Protein AF-A0A6A4QW17-F1 (afdb_monomer_lite)

Radius of gyration: 16.83 Å; chains: 1; bounding box: 40×36×33 Å

Structure (mmCIF, N/CA/C/O backbone):
data_AF-A0A6A4QW17-F1
#
_entry.id   AF-A0A6A4QW17-F1
#
loop_
_atom_site.group_PDB
_atom_site.id
_atom_site.type_symbol
_atom_site.label_atom_id
_atom_site.label_alt_id
_atom_site.label_comp_id
_atom_site.label_asym_id
_atom_site.label_entity_id
_atom_site.label_seq_id
_atom_site.pdbx_PDB_ins_code
_atom_site.Cartn_x
_atom_site.Cartn_y
_atom_site.Cartn_z
_atom_site.occupancy
_atom_site.B_iso_or_equiv
_atom_site.auth_seq_id
_atom_site.auth_comp_id
_atom_site.auth_asym_id
_atom_site.auth_atom_id
_atom_site.pdbx_PDB_model_num
ATOM 1 N N . MET A 1 1 ? -10.619 -7.788 2.121 1.00 70.56 1 MET A N 1
ATOM 2 C CA . MET A 1 1 ? -11.020 -6.370 2.251 1.00 70.56 1 MET A CA 1
ATOM 3 C C . MET A 1 1 ? -12.073 -6.100 1.197 1.00 70.56 1 MET A C 1
ATOM 5 O O . MET A 1 1 ? -11.976 -6.690 0.129 1.00 70.56 1 MET A O 1
ATOM 9 N N . GLU A 1 2 ? -13.082 -5.294 1.508 1.00 82.00 2 GLU A N 1
ATOM 10 C CA . GLU A 1 2 ? -14.103 -4.901 0.532 1.00 82.00 2 GLU A CA 1
ATOM 11 C C . GLU A 1 2 ? -13.510 -3.881 -0.458 1.00 82.00 2 GLU A C 1
ATOM 13 O O . GLU A 1 2 ? -12.671 -3.063 -0.069 1.00 82.00 2 GLU A O 1
ATOM 18 N N . HIS A 1 3 ? -13.882 -3.978 -1.737 1.00 79.62 3 HIS A N 1
ATOM 19 C CA . HIS A 1 3 ? -13.240 -3.225 -2.820 1.00 79.62 3 HIS A CA 1
ATOM 20 C C . HIS A 1 3 ? -13.431 -1.708 -2.659 1.00 79.62 3 HIS A C 1
ATOM 22 O O . HIS A 1 3 ? -12.479 -0.951 -2.830 1.00 79.62 3 HIS A O 1
ATOM 28 N N . GLY A 1 4 ? -14.610 -1.261 -2.214 1.00 84.25 4 GLY A N 1
ATOM 29 C CA . GLY A 1 4 ? -14.913 0.152 -1.991 1.00 84.25 4 GLY A CA 1
ATOM 30 C C . GLY A 1 4 ? -14.079 0.786 -0.878 1.00 84.25 4 GLY A C 1
ATOM 31 O O . GLY A 1 4 ? -13.674 1.944 -0.990 1.00 84.25 4 GLY A O 1
ATOM 32 N N . VAL A 1 5 ? -13.734 0.026 0.167 1.00 84.44 5 VAL A N 1
ATOM 33 C CA . VAL A 1 5 ? -12.831 0.497 1.233 1.00 84.44 5 VAL A CA 1
ATOM 34 C C . VAL A 1 5 ? -11.402 0.655 0.708 1.00 84.44 5 VAL A C 1
ATOM 36 O O . VAL A 1 5 ? -10.736 1.645 1.010 1.00 84.44 5 VAL A O 1
ATOM 39 N N . LEU A 1 6 ? -10.927 -0.290 -0.109 1.00 87.50 6 LEU A N 1
ATOM 40 C CA . LEU A 1 6 ? -9.597 -0.217 -0.717 1.00 87.50 6 LEU A CA 1
ATOM 41 C C . LEU A 1 6 ? -9.480 0.987 -1.665 1.00 87.50 6 LEU A C 1
ATOM 43 O O . LEU A 1 6 ? -8.525 1.757 -1.558 1.00 87.50 6 LEU A O 1
ATOM 47 N N . ASP A 1 7 ? -10.474 1.198 -2.529 1.00 87.94 7 ASP A N 1
ATOM 48 C CA . ASP A 1 7 ? -10.519 2.352 -3.432 1.00 87.94 7 ASP A CA 1
ATOM 49 C C . ASP A 1 7 ? -10.570 3.678 -2.668 1.00 87.94 7 ASP A C 1
ATOM 51 O O . ASP A 1 7 ? -9.894 4.639 -3.043 1.00 87.94 7 ASP A O 1
ATOM 55 N N . ALA A 1 8 ? -11.323 3.751 -1.567 1.00 88.19 8 ALA A N 1
ATOM 56 C CA . ALA A 1 8 ? -11.363 4.943 -0.725 1.00 88.19 8 ALA A CA 1
ATOM 57 C C . ALA A 1 8 ? -9.979 5.271 -0.132 1.00 88.19 8 ALA A C 1
ATOM 59 O O . ALA A 1 8 ? -9.563 6.434 -0.134 1.00 88.19 8 ALA A O 1
ATOM 60 N N . ILE A 1 9 ? -9.235 4.258 0.326 1.00 88.25 9 ILE A N 1
ATOM 61 C CA . ILE A 1 9 ?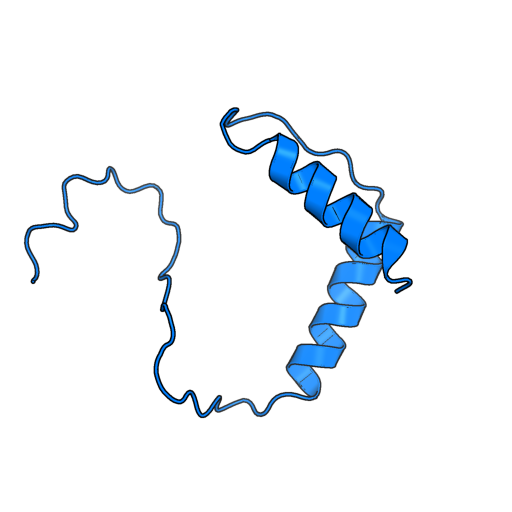 -7.863 4.420 0.833 1.00 88.25 9 ILE A CA 1
ATOM 62 C C . ILE A 1 9 ? -6.923 4.901 -0.280 1.00 88.25 9 ILE A C 1
ATOM 64 O O . ILE A 1 9 ? -6.165 5.853 -0.072 1.00 88.25 9 ILE A O 1
ATOM 68 N N . ILE A 1 10 ? -6.995 4.291 -1.468 1.00 88.81 10 ILE A N 1
ATOM 69 C CA . ILE A 1 10 ? -6.173 4.676 -2.624 1.00 88.81 10 ILE A CA 1
ATOM 70 C C . ILE A 1 10 ? -6.437 6.140 -2.982 1.00 88.81 10 ILE A C 1
ATOM 72 O O . ILE A 1 10 ? -5.502 6.938 -3.043 1.00 88.81 10 ILE A O 1
ATOM 76 N N . ASN A 1 11 ? -7.703 6.532 -3.135 1.00 88.69 11 ASN A N 1
ATOM 77 C CA . ASN A 1 11 ? -8.072 7.907 -3.465 1.00 88.69 11 ASN A CA 1
ATOM 78 C C . ASN A 1 11 ? -7.562 8.910 -2.420 1.00 88.69 11 ASN A C 1
ATOM 80 O O . ASN A 1 11 ? -6.996 9.943 -2.778 1.00 88.69 11 ASN A O 1
ATOM 84 N N . ARG A 1 12 ? -7.663 8.589 -1.124 1.00 86.81 12 ARG A N 1
ATOM 85 C CA . ARG A 1 12 ? -7.126 9.431 -0.039 1.00 86.81 12 ARG A CA 1
ATOM 86 C C . ARG A 1 12 ? -5.612 9.629 -0.135 1.00 86.81 12 ARG A C 1
ATOM 88 O O . ARG A 1 12 ? -5.133 10.737 0.106 1.00 86.81 12 ARG A O 1
ATOM 95 N N . MET A 1 13 ? -4.865 8.592 -0.514 1.00 83.81 13 MET A N 1
ATOM 96 C CA . MET A 1 13 ? -3.421 8.688 -0.757 1.00 83.81 13 MET A CA 1
ATOM 97 C C . MET A 1 13 ? -3.094 9.501 -2.018 1.00 83.81 13 MET A C 1
ATOM 99 O O . MET A 1 13 ? -2.140 10.280 -2.022 1.00 83.81 13 MET A O 1
ATOM 103 N N . LEU A 1 14 ? -3.892 9.366 -3.082 1.00 84.94 14 LEU A N 1
ATOM 104 C CA . LEU A 1 14 ? -3.698 10.090 -4.341 1.00 84.94 14 LEU A CA 1
ATOM 105 C C . LEU A 1 14 ? -3.929 11.600 -4.205 1.00 84.94 14 LEU A C 1
ATOM 107 O O . LEU A 1 14 ? -3.203 12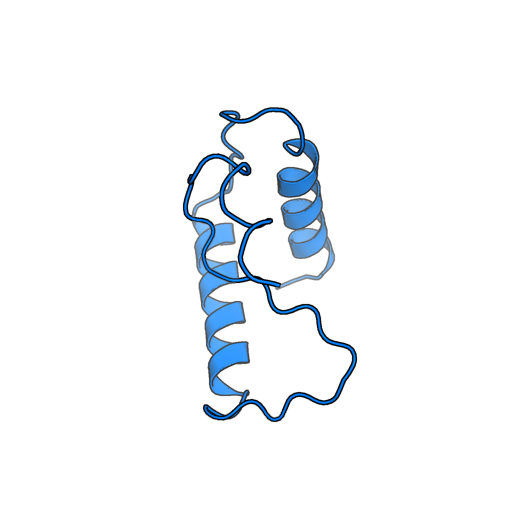.374 -4.822 1.00 84.94 14 LEU A O 1
ATOM 111 N N . VAL A 1 15 ? -4.873 12.030 -3.364 1.00 81.62 15 VAL A N 1
ATOM 112 C CA . VAL A 1 15 ? -5.193 13.456 -3.135 1.00 81.62 15 VAL A CA 1
ATOM 113 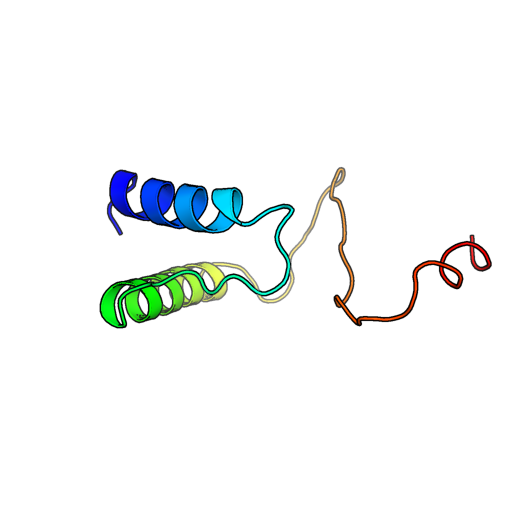C C . VAL A 1 15 ? -4.003 14.256 -2.585 1.00 81.62 15 VAL A C 1
ATOM 115 O O . VAL A 1 15 ? -3.950 15.477 -2.725 1.00 81.62 15 VAL A O 1
ATOM 118 N N . VAL A 1 16 ? -3.026 13.592 -1.964 1.00 79.50 16 VAL A N 1
ATOM 119 C CA . VAL A 1 16 ? -1.820 14.244 -1.429 1.00 79.50 16 VAL A CA 1
ATOM 120 C C . VAL A 1 16 ? -0.711 14.394 -2.482 1.00 79.50 16 VAL A C 1
ATOM 122 O O . VAL A 1 16 ? 0.276 15.096 -2.245 1.00 79.50 16 VAL A O 1
ATOM 125 N N . ARG A 1 17 ? -0.868 13.818 -3.685 1.00 68.25 17 ARG A N 1
ATOM 126 C CA . ARG A 1 17 ? 0.080 14.022 -4.791 1.00 68.25 17 ARG A CA 1
ATOM 127 C C . ARG A 1 17 ? 0.167 15.520 -5.117 1.00 68.25 17 ARG A C 1
ATOM 129 O O . ARG A 1 17 ? -0.803 16.124 -5.556 1.00 68.25 17 ARG A O 1
ATOM 136 N N . GLY A 1 18 ? 1.330 16.120 -4.859 1.00 67.44 18 GLY A N 1
ATOM 137 C CA . GLY A 1 18 ? 1.594 17.553 -5.056 1.00 67.44 18 GLY A CA 1
ATOM 138 C C . GLY A 1 18 ? 1.727 18.383 -3.773 1.00 67.44 18 GLY A C 1
ATOM 139 O O . GLY A 1 18 ? 2.113 19.544 -3.853 1.00 67.44 18 GLY A O 1
ATOM 140 N N . ARG A 1 19 ? 1.464 17.813 -2.586 1.00 69.06 19 ARG A N 1
ATOM 141 C CA . ARG A 1 19 ? 1.704 18.476 -1.287 1.00 69.06 19 ARG A CA 1
ATOM 142 C C . ARG A 1 19 ? 2.598 17.613 -0.390 1.00 69.06 19 ARG A C 1
ATOM 144 O O . ARG A 1 19 ? 2.078 16.920 0.490 1.00 69.06 19 ARG A O 1
ATOM 151 N N . PRO A 1 20 ? 3.927 17.621 -0.606 1.00 67.19 20 PRO A N 1
ATOM 152 C CA . PRO A 1 20 ? 4.847 16.909 0.274 1.00 67.19 20 PRO A CA 1
ATOM 153 C C . PRO A 1 20 ? 4.674 17.414 1.717 1.00 67.19 20 PRO A C 1
ATOM 155 O O . PRO A 1 20 ? 4.683 18.617 1.959 1.00 67.19 20 PRO A O 1
ATOM 158 N N . GLY A 1 21 ? 4.455 16.496 2.663 1.00 69.19 21 GLY A N 1
ATOM 159 C CA . GLY A 1 21 ? 4.307 16.805 4.094 1.00 69.19 21 GLY A CA 1
ATOM 160 C C . GLY A 1 21 ? 2.886 16.713 4.667 1.00 69.19 21 GLY A C 1
ATOM 161 O O . GLY A 1 21 ? 2.731 16.757 5.884 1.00 69.19 21 GLY A O 1
ATOM 162 N N . LYS A 1 22 ? 1.836 16.532 3.849 1.00 77.19 22 LYS A N 1
ATOM 163 C CA . LYS A 1 22 ? 0.479 16.300 4.380 1.00 77.19 22 LYS A CA 1
ATOM 164 C C . LYS A 1 22 ? 0.308 14.835 4.796 1.00 77.19 22 LYS A C 1
ATOM 166 O O . LYS A 1 22 ? 0.336 13.939 3.958 1.00 77.19 22 LYS A O 1
ATOM 171 N N . GLN A 1 23 ? 0.090 14.589 6.085 1.00 74.31 23 GLN A N 1
ATOM 172 C CA . GLN A 1 23 ? -0.174 13.245 6.594 1.00 74.31 23 GLN A CA 1
ATOM 173 C C . GLN A 1 23 ? -1.580 12.777 6.187 1.00 74.31 23 GLN A C 1
ATOM 175 O O . GLN A 1 23 ? -2.571 13.484 6.386 1.00 74.31 23 GLN A O 1
ATOM 180 N N . VAL A 1 24 ? -1.670 11.574 5.620 1.00 80.44 24 VAL A N 1
ATOM 181 C CA . VAL A 1 24 ? -2.949 10.898 5.367 1.00 80.44 24 VAL A CA 1
ATOM 182 C C . VAL A 1 24 ? -3.367 10.199 6.657 1.00 80.44 24 VAL A C 1
ATOM 184 O O . VAL A 1 24 ? -2.629 9.368 7.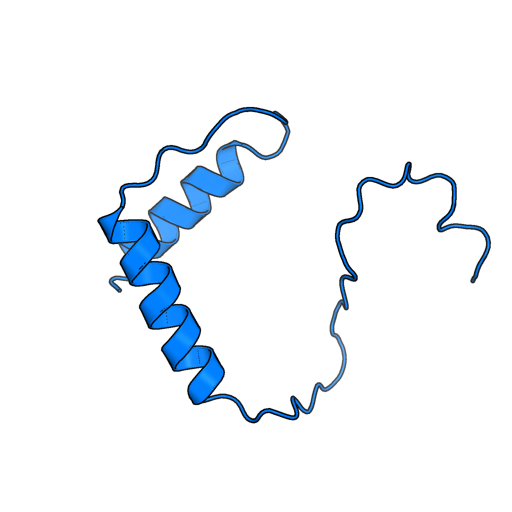180 1.00 80.44 24 VAL A O 1
ATOM 187 N N . GLN A 1 25 ? -4.542 10.542 7.185 1.00 78.94 25 GLN A N 1
ATOM 188 C CA . GLN A 1 25 ? -5.087 9.891 8.376 1.00 78.94 25 GLN A CA 1
ATOM 189 C C . GLN A 1 25 ? -5.787 8.586 7.983 1.00 78.94 25 GLN A C 1
ATOM 191 O O . GLN A 1 25 ? -6.885 8.607 7.419 1.00 78.94 25 GLN A O 1
ATOM 196 N N . LEU A 1 26 ? -5.140 7.462 8.281 1.00 83.69 26 LEU A N 1
ATOM 197 C CA . LEU A 1 26 ? -5.702 6.116 8.178 1.00 83.69 26 LEU A CA 1
ATOM 198 C C . LEU A 1 26 ? -5.926 5.556 9.581 1.00 83.69 26 LEU A C 1
ATOM 200 O O . LEU A 1 26 ? -5.129 5.808 10.486 1.00 83.69 26 LEU A O 1
ATOM 204 N N . SER A 1 27 ? -6.997 4.790 9.766 1.00 85.69 27 SER A N 1
ATOM 205 C CA . SER A 1 27 ? -7.225 4.083 11.024 1.00 85.69 27 SER A CA 1
ATOM 206 C C . SER A 1 27 ? -6.244 2.916 11.179 1.00 85.69 27 SER A C 1
ATOM 208 O O . SER A 1 27 ? -5.815 2.292 10.204 1.00 85.69 27 SER A O 1
ATOM 210 N N . GLY A 1 28 ? -5.896 2.575 12.424 1.00 85.06 28 GLY A N 1
ATOM 211 C CA . GLY A 1 28 ? -5.003 1.442 12.701 1.00 85.06 28 GLY A CA 1
ATOM 212 C C . GLY A 1 28 ? -5.554 0.102 12.194 1.00 85.06 28 GLY A C 1
ATOM 213 O O . GLY A 1 28 ? -4.791 -0.776 11.792 1.00 85.06 28 GLY A O 1
ATOM 214 N N . THR A 1 29 ? -6.879 -0.039 12.148 1.00 87.25 29 THR A N 1
ATOM 215 C CA . THR A 1 29 ? -7.571 -1.198 11.571 1.00 87.25 29 THR A CA 1
ATOM 216 C C . THR A 1 29 ? -7.365 -1.303 10.063 1.00 87.25 29 THR A C 1
ATOM 218 O O . THR A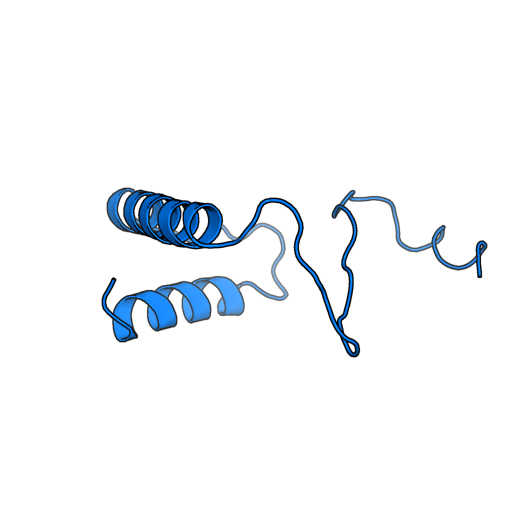 1 29 ? -7.020 -2.384 9.591 1.00 87.25 29 THR A O 1
ATOM 221 N N . GLU A 1 30 ? -7.484 -0.198 9.318 1.00 86.19 30 GLU A N 1
ATOM 222 C CA . GLU A 1 30 ? -7.240 -0.179 7.866 1.00 86.19 30 GLU A CA 1
ATOM 223 C C . GLU A 1 30 ? -5.787 -0.547 7.541 1.00 86.19 30 GLU A C 1
ATOM 225 O O . GLU A 1 30 ? -5.540 -1.378 6.667 1.00 86.19 30 GLU A O 1
ATOM 230 N N . ILE A 1 31 ? -4.822 0.002 8.290 1.00 87.69 31 ILE A N 1
ATOM 231 C CA . ILE A 1 31 ? -3.392 -0.301 8.109 1.00 87.69 31 ILE A CA 1
ATOM 232 C C . ILE A 1 31 ? -3.124 -1.790 8.345 1.00 87.69 31 ILE A C 1
ATOM 234 O O . ILE A 1 31 ? -2.478 -2.449 7.530 1.00 87.69 31 ILE A O 1
ATOM 238 N N . LYS A 1 32 ? -3.653 -2.346 9.441 1.00 91.06 32 LYS A N 1
ATOM 239 C CA . LYS A 1 32 ? -3.480 -3.765 9.760 1.00 91.06 32 LYS A CA 1
ATOM 240 C C . LYS A 1 32 ? -4.081 -4.654 8.673 1.00 91.06 32 LYS A C 1
ATOM 242 O O . LYS A 1 32 ? -3.444 -5.622 8.266 1.00 91.06 32 LYS A O 1
ATOM 247 N N . GLN A 1 33 ? -5.272 -4.318 8.177 1.00 89.81 33 GLN A N 1
ATOM 248 C CA . GLN A 1 33 ? -5.912 -5.067 7.099 1.00 89.81 33 GLN A CA 1
ATOM 249 C C . GLN A 1 33 ? -5.098 -5.025 5.802 1.00 89.81 33 GLN A C 1
ATOM 251 O O . GLN A 1 33 ? -4.889 -6.082 5.207 1.00 89.81 33 GLN A O 1
ATOM 256 N N . LEU A 1 34 ? -4.575 -3.857 5.407 1.00 89.75 34 LEU A N 1
ATOM 257 C CA . LEU A 1 34 ? -3.691 -3.732 4.243 1.00 89.75 34 LEU A CA 1
ATOM 258 C C . LEU A 1 34 ? -2.463 -4.635 4.380 1.00 89.75 34 LEU A C 1
ATOM 260 O O . LEU A 1 34 ? -2.163 -5.403 3.473 1.00 89.75 34 LEU A O 1
ATOM 264 N N . CYS A 1 35 ? -1.778 -4.600 5.526 1.00 91.12 35 CYS A N 1
ATOM 265 C CA . CYS A 1 35 ? -0.606 -5.444 5.755 1.00 91.12 35 CYS A CA 1
ATOM 266 C C . CYS A 1 35 ? -0.945 -6.940 5.721 1.00 91.12 35 CYS A C 1
ATOM 268 O O . CYS A 1 35 ? -0.183 -7.724 5.157 1.00 91.12 35 CYS A O 1
ATOM 270 N N . MET A 1 36 ? -2.078 -7.346 6.302 1.00 92.25 36 MET A N 1
ATOM 271 C CA . MET A 1 36 ? -2.501 -8.750 6.310 1.00 92.25 36 MET A CA 1
ATOM 272 C C . MET A 1 36 ? -2.831 -9.254 4.902 1.00 92.25 36 MET A C 1
ATOM 274 O O . MET A 1 36 ? -2.377 -10.335 4.533 1.00 92.25 36 MET A O 1
ATOM 278 N N . VAL A 1 37 ? -3.563 -8.468 4.106 1.00 90.69 37 VAL A N 1
ATOM 279 C CA . VAL A 1 37 ? -3.897 -8.825 2.718 1.00 90.69 37 VAL A CA 1
ATOM 280 C C . VAL A 1 37 ? -2.647 -8.839 1.839 1.00 90.69 37 VAL A C 1
ATOM 282 O O . VAL A 1 37 ? -2.435 -9.804 1.112 1.00 90.69 37 VAL A O 1
ATOM 285 N N . SER A 1 38 ? -1.776 -7.832 1.947 1.00 90.44 38 SER A N 1
ATOM 286 C CA . SER A 1 38 ? -0.515 -7.797 1.198 1.00 90.44 38 SER A CA 1
ATOM 287 C C . SER A 1 38 ? 0.376 -8.993 1.526 1.00 90.44 38 SER A C 1
ATOM 289 O O . SER A 1 38 ? 0.927 -9.609 0.620 1.00 90.44 38 SER A O 1
ATOM 291 N N . ARG A 1 39 ? 0.481 -9.376 2.806 1.00 92.12 39 ARG A N 1
ATOM 292 C CA . ARG A 1 39 ? 1.237 -10.568 3.220 1.00 92.12 39 ARG A CA 1
ATOM 293 C C . ARG A 1 39 ? 0.699 -11.839 2.567 1.00 92.12 39 ARG A C 1
ATOM 295 O O . ARG A 1 39 ? 1.492 -12.654 2.115 1.00 92.12 39 ARG A O 1
ATOM 302 N N . ASP A 1 40 ? -0.618 -12.011 2.523 1.00 91.88 40 ASP A N 1
ATOM 303 C CA . ASP A 1 40 ? -1.244 -13.177 1.890 1.00 91.88 40 ASP A CA 1
ATOM 304 C C . ASP A 1 40 ? -0.944 -13.240 0.382 1.00 91.88 40 ASP A C 1
ATOM 306 O O . ASP A 1 40 ? -0.626 -14.304 -0.143 1.00 91.88 40 ASP A O 1
ATOM 310 N N . ILE A 1 41 ? -0.947 -12.089 -0.302 1.00 89.62 41 ILE A N 1
ATOM 311 C CA . ILE A 1 41 ? -0.579 -11.989 -1.724 1.00 89.62 41 ILE A CA 1
ATOM 312 C C . ILE A 1 41 ? 0.892 -12.359 -1.935 1.00 89.62 41 ILE A C 1
ATOM 314 O O . ILE A 1 41 ? 1.191 -13.172 -2.807 1.00 89.62 41 ILE A O 1
ATOM 318 N N . PHE A 1 42 ? 1.803 -11.822 -1.119 1.00 87.69 42 PHE A N 1
ATOM 319 C CA . PHE A 1 42 ? 3.229 -12.143 -1.222 1.00 87.69 42 PHE A CA 1
ATOM 320 C C . PHE A 1 42 ? 3.530 -13.615 -0.931 1.00 87.69 42 PHE A C 1
ATOM 322 O O . PHE A 1 42 ? 4.441 -14.166 -1.530 1.00 87.69 42 PHE A O 1
ATOM 329 N N . LEU A 1 43 ? 2.765 -14.265 -0.048 1.00 89.94 43 LEU A N 1
ATOM 330 C CA . LEU A 1 43 ? 2.913 -15.698 0.233 1.00 89.94 43 LEU A CA 1
ATOM 331 C C . LEU A 1 43 ? 2.369 -16.590 -0.890 1.00 89.94 43 LEU A C 1
ATOM 333 O O . LEU A 1 43 ? 2.827 -17.719 -1.043 1.00 89.94 43 LEU A O 1
ATOM 337 N N . LYS A 1 44 ? 1.382 -16.107 -1.652 1.00 90.31 44 LYS A N 1
ATOM 338 C CA . LYS A 1 44 ? 0.845 -16.806 -2.829 1.00 90.31 44 LYS A CA 1
ATOM 339 C C . LYS A 1 44 ? 1.748 -16.671 -4.052 1.00 90.31 44 LYS A C 1
ATOM 341 O O . LYS A 1 44 ? 1.704 -17.529 -4.929 1.00 90.31 44 LYS A O 1
ATOM 346 N N . GLN A 1 45 ? 2.525 -15.595 -4.131 1.00 87.38 45 GLN A N 1
ATOM 347 C CA . GLN A 1 45 ? 3.501 -15.392 -5.195 1.00 87.38 45 GLN A CA 1
ATOM 348 C C . GLN A 1 45 ? 4.786 -16.190 -4.905 1.00 87.38 45 GLN A C 1
ATOM 350 O O . GLN A 1 45 ? 5.201 -16.289 -3.750 1.00 87.38 45 GLN A O 1
ATOM 355 N N . PRO A 1 46 ? 5.436 -16.775 -5.925 1.00 84.50 46 PRO A N 1
ATOM 356 C CA . PRO A 1 46 ? 6.729 -17.425 -5.747 1.00 84.50 46 PRO A CA 1
ATOM 357 C C . PRO A 1 46 ? 7.806 -16.397 -5.371 1.00 84.50 46 PRO A C 1
ATOM 359 O O . PRO A 1 46 ? 7.774 -15.257 -5.827 1.00 84.50 46 PRO A O 1
ATOM 362 N N . ASN A 1 47 ? 8.808 -16.814 -4.588 1.00 79.31 47 ASN A N 1
ATOM 363 C CA . ASN A 1 47 ? 9.941 -15.949 -4.214 1.00 79.31 47 ASN A CA 1
ATOM 364 C C . ASN A 1 47 ? 10.742 -15.454 -5.433 1.00 79.31 47 ASN A C 1
ATOM 366 O O . ASN A 1 47 ? 11.390 -14.411 -5.364 1.00 79.31 47 ASN A O 1
ATOM 370 N N . LEU A 1 48 ? 10.708 -16.208 -6.534 1.00 85.94 48 LEU A N 1
ATOM 371 C CA . LEU A 1 48 ? 11.260 -15.812 -7.821 1.00 85.94 48 LEU A CA 1
ATOM 372 C C . LEU A 1 48 ? 10.103 -15.371 -8.722 1.00 85.94 48 LEU A C 1
ATOM 374 O O . LEU A 1 48 ? 9.379 -16.212 -9.250 1.00 85.94 48 LEU A O 1
ATOM 378 N N . LEU A 1 49 ? 9.911 -14.057 -8.866 1.00 77.56 49 LEU A N 1
ATOM 379 C CA . LEU A 1 49 ? 8.939 -13.523 -9.818 1.00 77.56 49 LEU A CA 1
ATOM 380 C C . LEU A 1 49 ? 9.531 -13.579 -11.228 1.00 77.56 49 LEU A C 1
ATOM 382 O O . LEU A 1 49 ? 10.487 -12.867 -11.539 1.00 77.56 49 LEU A O 1
ATOM 386 N N . GLU A 1 50 ? 8.926 -14.397 -12.081 1.00 76.31 50 GLU A N 1
ATOM 387 C CA . GLU A 1 50 ? 9.170 -14.397 -13.520 1.00 76.31 50 GLU A CA 1
ATOM 388 C C . GLU A 1 50 ? 8.340 -13.270 -14.144 1.00 76.31 50 GLU A C 1
ATOM 390 O O . GLU A 1 50 ? 7.109 -13.288 -14.139 1.00 76.31 50 GLU A O 1
ATOM 395 N N . LEU A 1 51 ? 9.028 -12.221 -14.588 1.00 79.94 51 LEU A N 1
ATOM 396 C CA . LEU A 1 51 ? 8.434 -10.984 -15.078 1.00 79.94 51 LEU A CA 1
ATOM 397 C C . LEU A 1 51 ? 8.649 -10.881 -16.592 1.00 79.94 51 LEU A C 1
ATOM 399 O O . LEU A 1 51 ? 9.781 -10.712 -17.043 1.00 79.94 51 LEU A O 1
ATOM 403 N N . GLU A 1 52 ? 7.570 -10.949 -17.371 1.00 70.75 52 GLU A N 1
ATOM 404 C CA . GLU A 1 52 ? 7.603 -10.724 -18.821 1.00 70.75 52 GLU A CA 1
ATOM 405 C C . GLU A 1 52 ? 7.393 -9.237 -19.156 1.00 70.75 52 GLU A C 1
ATOM 407 O O . GLU A 1 52 ? 6.623 -8.529 -18.506 1.00 70.75 52 GLU A O 1
ATOM 412 N N . ALA A 1 53 ? 8.096 -8.728 -20.170 1.00 76.62 53 ALA A N 1
ATOM 413 C CA . ALA A 1 53 ? 7.968 -7.336 -20.601 1.00 76.62 53 ALA A CA 1
ATOM 414 C C . ALA A 1 53 ? 6.556 -7.044 -21.160 1.00 76.62 53 ALA A C 1
ATOM 416 O O . ALA A 1 53 ? 5.974 -7.923 -21.796 1.00 76.62 53 ALA A O 1
ATOM 417 N N . PRO A 1 54 ? 6.013 -5.813 -21.007 1.00 76.94 54 PRO A N 1
ATOM 418 C CA . PRO A 1 54 ? 6.662 -4.571 -20.562 1.00 76.94 54 PRO A CA 1
ATOM 419 C C . PRO A 1 54 ? 6.387 -4.196 -19.091 1.00 76.94 54 PRO A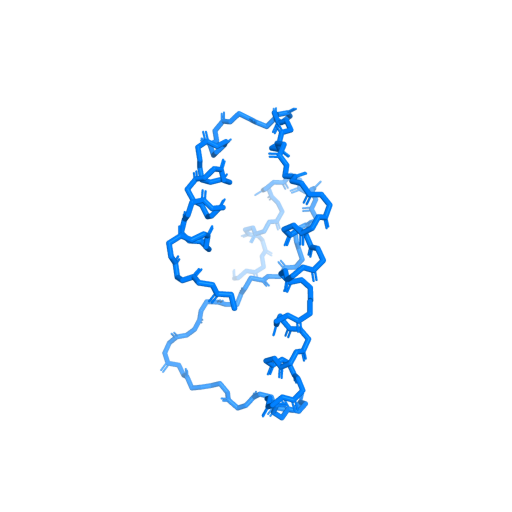 C 1
ATOM 421 O O . PRO A 1 54 ? 5.255 -3.903 -18.708 1.00 76.94 54 PRO A O 1
ATOM 424 N N . ILE A 1 55 ? 7.440 -4.092 -18.269 1.00 80.25 55 ILE A N 1
ATOM 425 C CA . ILE A 1 55 ? 7.341 -3.714 -16.846 1.00 80.25 55 ILE A CA 1
ATOM 426 C C . ILE A 1 55 ? 8.248 -2.520 -16.548 1.00 80.25 55 ILE A C 1
ATOM 428 O O . ILE A 1 55 ? 9.380 -2.437 -17.022 1.00 80.25 55 ILE A O 1
ATOM 432 N N . LYS A 1 56 ? 7.754 -1.583 -15.733 1.00 74.69 56 LYS A N 1
ATOM 433 C CA . LYS A 1 56 ? 8.541 -0.453 -15.226 1.00 74.69 56 LYS A CA 1
ATOM 434 C C . LYS A 1 56 ? 9.151 -0.827 -13.878 1.00 74.69 56 LYS A C 1
ATOM 436 O O . LYS A 1 56 ? 8.430 -0.952 -12.892 1.00 74.69 56 LYS A O 1
ATOM 441 N N . ILE A 1 57 ? 10.471 -0.990 -13.837 1.00 78.69 57 ILE A N 1
ATOM 442 C CA . ILE A 1 57 ? 11.205 -1.284 -12.601 1.00 78.69 57 ILE A CA 1
ATOM 443 C C . ILE A 1 57 ? 11.570 0.039 -11.920 1.00 78.69 57 ILE A C 1
ATOM 445 O O . ILE A 1 57 ? 12.429 0.778 -12.397 1.00 78.69 57 ILE A O 1
ATOM 449 N N . CYS A 1 58 ? 10.929 0.340 -10.790 1.00 79.38 58 CYS A N 1
ATOM 450 C CA . CYS A 1 58 ? 11.308 1.462 -9.930 1.00 79.38 58 CYS A CA 1
ATOM 451 C C . CYS A 1 58 ? 12.320 0.979 -8.880 1.00 79.38 58 CYS A C 1
ATOM 453 O O . CYS A 1 58 ? 12.041 0.040 -8.137 1.00 79.38 58 CYS A O 1
ATOM 455 N N . ARG A 1 59 ? 13.498 1.611 -8.806 1.00 76.19 59 ARG A N 1
ATOM 456 C CA . ARG A 1 59 ? 14.475 1.373 -7.726 1.00 76.19 59 ARG A CA 1
ATOM 457 C C . ARG A 1 59 ? 14.084 2.151 -6.461 1.00 76.19 59 ARG A C 1
ATOM 459 O O . ARG A 1 59 ? 13.067 2.841 -6.429 1.00 76.19 59 ARG A O 1
ATOM 466 N N . ILE A 1 60 ? 14.885 2.006 -5.406 1.00 70.06 60 ILE A N 1
ATOM 467 C CA . ILE A 1 60 ? 14.656 2.626 -4.096 1.00 70.06 60 ILE A CA 1
ATOM 468 C C . ILE A 1 60 ? 14.487 4.142 -4.258 1.00 70.06 60 ILE A C 1
ATOM 470 O O . ILE A 1 60 ? 15.346 4.812 -4.830 1.00 70.06 60 ILE A O 1
ATOM 474 N N . TYR A 1 61 ? 13.392 4.671 -3.706 1.00 60.97 61 TYR A N 1
ATOM 475 C CA . TYR A 1 61 ? 13.185 6.101 -3.494 1.00 60.97 61 TYR A CA 1
ATOM 476 C C . TYR A 1 61 ? 14.154 6.590 -2.416 1.00 60.97 61 TYR A C 1
ATOM 478 O O . TYR A 1 61 ? 13.798 6.756 -1.252 1.00 60.97 61 TYR A O 1
ATOM 486 N N . MET A 1 62 ? 15.410 6.777 -2.798 1.00 38.06 62 MET A N 1
ATOM 487 C CA . MET A 1 62 ? 16.361 7.540 -2.010 1.00 38.06 62 MET A CA 1
ATOM 488 C C . MET A 1 62 ? 16.196 9.010 -2.420 1.00 38.06 62 MET A C 1
ATOM 490 O O . MET A 1 62 ? 16.124 9.288 -3.620 1.00 38.06 62 MET A O 1
ATOM 494 N N . PRO A 1 63 ? 16.087 9.961 -1.475 1.00 50.06 63 PRO A N 1
ATOM 495 C CA . PRO A 1 63 ? 15.980 11.382 -1.782 1.00 50.06 63 PRO A CA 1
ATOM 496 C C . PRO A 1 63 ? 17.358 11.902 -2.208 1.00 50.06 63 PRO A C 1
ATOM 498 O O . PRO A 1 63 ? 18.013 12.647 -1.488 1.00 50.06 63 PRO A O 1
ATOM 501 N N . ILE A 1 64 ? 17.838 11.447 -3.361 1.00 47.09 64 ILE A N 1
ATOM 502 C CA . ILE A 1 64 ? 19.035 11.972 -4.007 1.00 47.09 64 ILE A CA 1
ATOM 503 C C . ILE A 1 64 ? 18.532 12.991 -5.035 1.00 47.09 64 ILE A C 1
ATOM 505 O O . ILE A 1 64 ? 17.634 12.653 -5.811 1.00 47.09 64 ILE A O 1
ATOM 509 N N . PRO A 1 65 ? 19.038 14.236 -5.053 1.00 42.69 65 PRO A N 1
ATOM 510 C CA . PRO A 1 65 ? 18.625 15.219 -6.047 1.00 42.69 65 PRO A CA 1
ATOM 511 C C . PRO A 1 65 ? 18.800 14.653 -7.465 1.00 42.69 65 PRO A C 1
ATOM 513 O O . PRO A 1 65 ? 19.860 14.129 -7.808 1.00 42.69 65 PRO A O 1
ATOM 516 N N . CYS A 1 66 ? 17.747 14.777 -8.280 1.00 45.34 66 CYS A N 1
ATOM 517 C CA . CYS A 1 66 ? 17.570 14.218 -9.629 1.00 45.34 66 CYS A CA 1
ATOM 518 C C . CYS A 1 66 ? 18.635 14.594 -10.685 1.00 45.34 66 CYS A C 1
ATOM 520 O O . CYS A 1 66 ? 18.448 14.290 -11.858 1.00 45.34 66 CYS A O 1
ATOM 522 N N . SER A 1 67 ? 19.751 15.225 -10.316 1.00 48.97 67 SER A N 1
ATOM 523 C CA . SER A 1 67 ? 20.804 15.613 -11.260 1.00 48.97 67 SER A CA 1
ATOM 524 C C . SER A 1 67 ? 21.816 14.503 -11.571 1.00 48.97 67 SER A C 1
ATOM 526 O O . SER A 1 67 ? 22.563 14.645 -12.532 1.00 48.97 67 SER A O 1
ATOM 528 N N . LEU A 1 68 ? 21.862 13.404 -10.801 1.00 45.75 68 LEU A N 1
ATOM 529 C CA . LEU A 1 68 ? 22.872 12.347 -10.998 1.00 45.75 68 LEU A CA 1
ATOM 530 C C . LEU A 1 68 ? 22.420 11.146 -11.845 1.00 45.75 68 LEU A C 1
ATOM 532 O O . LEU A 1 68 ? 23.262 10.344 -12.234 1.00 45.75 68 LEU A O 1
ATOM 536 N N . TYR A 1 69 ? 21.134 11.010 -12.175 1.00 46.81 69 TYR A N 1
ATOM 537 C CA . TYR A 1 69 ? 20.647 9.836 -12.922 1.00 46.81 69 TYR A CA 1
ATOM 538 C C . TYR A 1 69 ? 20.789 9.942 -14.450 1.00 46.81 69 TYR A C 1
ATOM 540 O O . TYR A 1 69 ? 20.488 8.976 -15.144 1.00 46.81 69 TYR A O 1
ATOM 548 N N . PHE A 1 70 ? 21.270 11.072 -14.980 1.00 44.41 70 PHE A N 1
ATOM 549 C CA . PHE A 1 70 ? 21.474 11.265 -16.424 1.00 44.41 70 PHE A CA 1
ATOM 550 C C . PHE A 1 70 ? 22.897 10.953 -16.923 1.00 44.41 70 PHE A C 1
ATOM 552 O O . PHE A 1 70 ? 23.126 11.031 -18.123 1.00 44.41 70 PHE A O 1
ATOM 559 N N . ILE A 1 71 ? 23.849 10.580 -16.053 1.00 43.91 71 ILE A N 1
ATOM 560 C CA . ILE A 1 71 ? 25.250 10.303 -16.455 1.00 43.91 71 ILE A CA 1
ATOM 561 C C . ILE A 1 71 ? 25.581 8.799 -16.440 1.00 43.91 71 ILE A C 1
ATOM 563 O O . ILE A 1 71 ? 26.735 8.397 -16.318 1.00 43.91 71 ILE A O 1
ATOM 567 N N . THR A 1 72 ? 24.587 7.916 -16.513 1.00 46.41 72 THR A N 1
ATOM 568 C CA . THR A 1 72 ? 24.859 6.479 -16.706 1.00 46.41 72 THR A CA 1
ATOM 569 C C . THR A 1 72 ? 23.733 5.810 -17.490 1.00 46.41 72 THR A C 1
ATOM 571 O O . THR A 1 72 ? 23.083 4.887 -17.009 1.00 46.41 72 THR A O 1
ATOM 574 N N . TYR A 1 73 ? 23.487 6.328 -18.693 1.00 39.19 73 TYR A N 1
ATOM 575 C CA . TYR A 1 73 ? 22.971 5.578 -19.839 1.00 39.19 73 TYR A CA 1
ATOM 576 C C . TYR A 1 73 ? 23.793 5.962 -21.065 1.00 39.19 73 TYR A C 1
ATOM 578 O O . TYR A 1 73 ? 24.133 7.162 -21.170 1.00 39.19 73 TYR A O 1
#

InterPro domains:
  IPR031675 Serine-threonine protein phosphatase, N-terminal [PF16891] (6-52)

Organism: Lupinus albus (NCBI:txid3870)

Secondary structure (DSSP, 8-state):
--HHHHHHHHHHHHTTTT-TTPPP---HHHHHHHHHHHHHHHHHS-SS---PSS-----------TTSTTS--

pLDDT: mean 75.96, std 15.5, range [38.06, 92.25]

Foldseek 3Di:
DDPVLVVVVVVLVVVCVPPPPDDRDDDPVSVVVVVVVVVVVVVVDDPDDDDDDDDDDDDDPDPDPPPPPPPPD

Sequence (73 aa):
MEHGVLDAIINRMLVVRGRPGKQVQLSGTEIKQLCMVSRDIFLKQPNLLELEAPIKICRIYMPIPCSLYFITY